Protein AF-A0A357A3C0-F1 (afdb_monomer)

Mean predicted aligned error: 3.31 Å

Foldseek 3Di:
DWDDDDVQKIKDWDQDPPPRDIDIKIWGQAPQFIETELDDDDPCVQVVRVVSNAYQAYEYAALVSLHVVQVSCVVRVHAYEYAPPYDQVSCVVSVNNDHHHDDPPDDDPRND

pLDDT: mean 92.9, std 4.75, range [72.94, 97.62]

Radius of gyration: 13.42 Å; Cα contacts (8 Å, |Δi|>4): 212; chains: 1; bounding box: 34×29×34 Å

Nearest PDB structures (foldseek):
  2p97-assembly1_A  TM=8.514E-01  e=4.157E-07  Trichormus variabilis ATCC 29413
  2bfl-assembly2_B  TM=6.554E-01  e=1.293E-03  Bacillus cereus
  2bg8-assembly1_A  TM=6.624E-01  e=2.059E-03  Bacillus cereus
  6mgy-assembly6_B  TM=6.991E-01  e=3.504E-03  Klebsiella pneumoniae
  6zj3-assembly1_SB  TM=6.188E-01  e=5.991E+00  Euglena gracilis

Sequence (112 aa):
MFTPVAHHIWRWLTPDPEDHWMMVGPLIQGNQGVVLIDPPMRPDLPATLQALGGVLAIILTTHDHTRGARYLGQTFRAPIYVPAQASRTNLIRAGINNPVFYDETTPLPLDL

Structure (mmCIF, N/CA/C/O backbone):
data_AF-A0A357A3C0-F1
#
_entry.id   AF-A0A357A3C0-F1
#
loop_
_atom_site.group_PDB
_atom_site.id
_atom_site.type_symbol
_atom_site.label_atom_id
_atom_site.label_alt_id
_atom_site.label_comp_id
_atom_site.label_asym_id
_atom_site.label_entity_id
_atom_site.label_seq_id
_atom_site.pdbx_PDB_ins_code
_atom_site.Cartn_x
_atom_site.Cartn_y
_atom_site.Cartn_z
_atom_site.occupancy
_atom_site.B_iso_or_equiv
_atom_site.auth_seq_id
_atom_site.auth_comp_id
_atom_site.auth_asym_id
_atom_site.auth_atom_id
_atom_site.pdbx_PDB_model_num
ATOM 1 N N . MET A 1 1 ? -11.059 -8.412 -8.991 1.00 85.31 1 MET A N 1
ATOM 2 C CA . MET A 1 1 ? -12.211 -8.404 -8.059 1.00 85.31 1 MET A CA 1
ATOM 3 C C . MET A 1 1 ? -11.690 -8.425 -6.628 1.00 85.31 1 MET A C 1
ATOM 5 O O . MET A 1 1 ? -10.660 -9.053 -6.403 1.00 85.31 1 MET A O 1
ATOM 9 N N . PHE A 1 2 ? -12.331 -7.704 -5.704 1.00 94.19 2 PHE A N 1
ATOM 10 C CA . PHE A 1 2 ? -12.033 -7.818 -4.273 1.00 94.19 2 PHE A CA 1
ATOM 11 C C . PHE A 1 2 ? -12.839 -8.958 -3.652 1.00 94.19 2 PHE A C 1
ATOM 13 O O . PHE A 1 2 ? -14.013 -9.132 -3.974 1.00 94.19 2 PHE A O 1
ATOM 20 N N . THR A 1 3 ? -12.208 -9.705 -2.755 1.00 96.75 3 THR A N 1
ATOM 21 C CA . THR A 1 3 ? -12.807 -10.825 -2.029 1.00 96.75 3 THR A CA 1
ATOM 22 C C . THR A 1 3 ? -12.736 -10.530 -0.532 1.00 96.75 3 THR A C 1
ATOM 24 O O . THR A 1 3 ? -11.646 -10.192 -0.058 1.00 96.75 3 THR A O 1
ATOM 27 N N . PRO A 1 4 ? -13.842 -10.654 0.220 1.00 97.00 4 PRO A N 1
ATOM 28 C CA . PRO A 1 4 ? -13.818 -10.445 1.662 1.00 97.00 4 PRO A CA 1
ATOM 29 C C . PRO A 1 4 ? -13.011 -11.555 2.351 1.00 97.00 4 PRO A C 1
ATOM 31 O O . PRO A 1 4 ? -13.055 -12.716 1.941 1.00 97.00 4 PRO A O 1
ATOM 34 N N . VAL A 1 5 ? -12.264 -11.184 3.390 1.00 97.50 5 VAL A N 1
ATOM 35 C CA . VAL A 1 5 ? -11.486 -12.099 4.245 1.00 97.50 5 VAL A CA 1
ATOM 36 C C . VAL A 1 5 ? -12.048 -12.103 5.665 1.00 97.50 5 VAL A C 1
ATOM 38 O O . VAL A 1 5 ? -12.225 -13.167 6.250 1.00 97.50 5 VAL A O 1
ATOM 41 N N . ALA A 1 6 ? -12.352 -10.921 6.205 1.00 95.62 6 ALA A N 1
ATOM 42 C CA . ALA A 1 6 ? -12.968 -10.723 7.514 1.00 95.62 6 ALA A CA 1
ATOM 43 C C . ALA A 1 6 ? -13.715 -9.378 7.542 1.00 95.62 6 ALA A C 1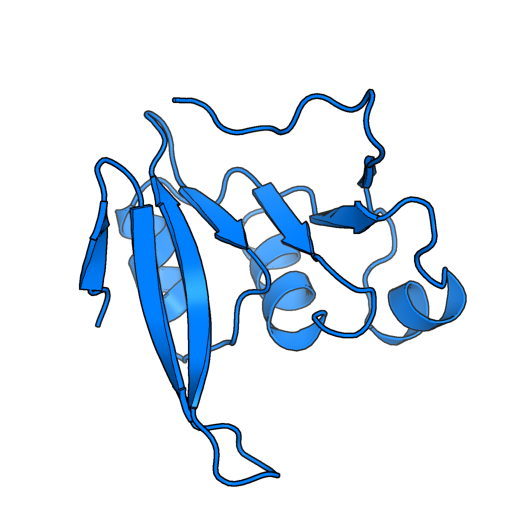
ATOM 45 O O . ALA A 1 6 ? -13.761 -8.667 6.536 1.00 95.62 6 ALA A O 1
ATOM 46 N N . HIS A 1 7 ? -14.290 -9.010 8.690 1.00 93.50 7 HIS A N 1
ATOM 47 C CA . HIS A 1 7 ? -14.900 -7.691 8.871 1.00 93.50 7 HIS A CA 1
ATOM 48 C C . HIS A 1 7 ? -13.877 -6.587 8.552 1.00 93.50 7 HIS A C 1
ATOM 50 O O . HIS A 1 7 ? -12.765 -6.626 9.070 1.00 93.50 7 HIS A O 1
ATOM 56 N N . HIS A 1 8 ? -14.231 -5.659 7.657 1.00 94.75 8 HIS A N 1
ATOM 57 C CA . HIS A 1 8 ? -13.352 -4.626 7.079 1.00 94.75 8 HIS A CA 1
ATOM 58 C C . HIS A 1 8 ? -12.126 -5.106 6.283 1.00 94.75 8 HIS A C 1
ATOM 60 O O . HIS A 1 8 ? -11.439 -4.275 5.701 1.00 94.75 8 HIS A O 1
ATOM 66 N N . ILE A 1 9 ? -11.842 -6.406 6.182 1.00 96.88 9 ILE A N 1
ATOM 67 C CA . ILE A 1 9 ? -10.628 -6.904 5.518 1.00 96.88 9 ILE A CA 1
ATOM 6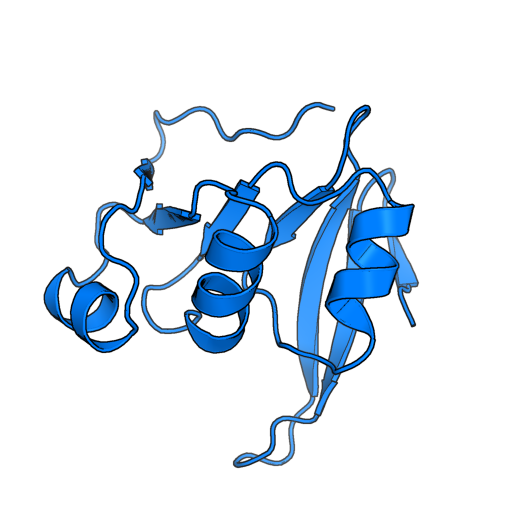8 C C . ILE A 1 9 ? -10.990 -7.551 4.188 1.00 96.88 9 ILE A C 1
ATOM 70 O O . ILE A 1 9 ? -11.773 -8.503 4.130 1.00 96.88 9 ILE A O 1
ATOM 74 N N . TRP A 1 10 ? -10.349 -7.079 3.123 1.00 97.44 10 TRP A N 1
ATOM 75 C CA . TRP A 1 10 ? -10.516 -7.599 1.773 1.00 97.44 10 TRP A CA 1
ATOM 76 C C . TRP A 1 10 ? -9.164 -7.921 1.153 1.00 97.44 10 TRP A C 1
ATOM 78 O O . TRP A 1 10 ? -8.114 -7.465 1.603 1.00 97.44 10 TRP A O 1
ATOM 88 N N . ARG A 1 11 ? -9.190 -8.704 0.079 1.00 96.81 11 ARG A N 1
ATOM 89 C CA . ARG A 1 11 ? -8.009 -8.963 -0.742 1.00 96.81 11 ARG A CA 1
ATOM 90 C C . ARG A 1 11 ? -8.319 -8.931 -2.226 1.00 96.81 11 ARG A C 1
ATOM 92 O O . ARG A 1 11 ? -9.462 -9.132 -2.628 1.00 96.81 11 ARG A O 1
ATOM 99 N N . TRP A 1 12 ? -7.295 -8.764 -3.048 1.00 95.88 12 TRP A N 1
ATOM 100 C CA . TRP A 1 12 ? -7.344 -9.065 -4.475 1.00 95.88 12 TRP A CA 1
ATOM 101 C C . TRP A 1 12 ? -6.118 -9.850 -4.914 1.00 95.88 12 TRP A C 1
ATOM 103 O O . TRP A 1 12 ? -5.137 -9.951 -4.182 1.00 95.88 12 TRP A O 1
ATOM 113 N N . LEU A 1 13 ? -6.199 -10.398 -6.124 1.00 93.56 13 LEU A N 1
ATOM 114 C CA . LEU A 1 13 ? -5.104 -11.104 -6.766 1.00 93.56 13 LEU A CA 1
ATOM 115 C C . LEU A 1 13 ? -4.685 -10.375 -8.044 1.00 93.56 13 LEU A C 1
ATOM 117 O O . LEU A 1 13 ? -5.545 -9.903 -8.795 1.00 93.56 13 LEU A O 1
ATOM 121 N N . THR A 1 14 ? -3.381 -10.336 -8.291 1.00 92.19 14 THR A N 1
ATOM 122 C CA . THR A 1 14 ? -2.772 -9.883 -9.544 1.00 92.19 14 THR A CA 1
ATOM 123 C C . THR A 1 14 ? -1.734 -10.928 -9.966 1.00 92.19 14 THR A C 1
ATOM 125 O O . THR A 1 14 ? -0.911 -11.299 -9.131 1.00 92.19 14 THR A O 1
ATOM 128 N N . PRO A 1 15 ? -1.738 -11.416 -11.218 1.00 90.88 15 PRO A N 1
ATOM 129 C CA . PRO A 1 15 ? -0.661 -12.269 -11.718 1.00 90.88 15 PRO A CA 1
ATOM 130 C C . PRO A 1 15 ? 0.686 -11.543 -11.665 1.00 90.88 15 PRO A C 1
ATOM 132 O O . PRO A 1 15 ? 0.778 -10.387 -12.085 1.00 90.88 15 PRO A O 1
ATOM 135 N N . ASP A 1 16 ? 1.722 -12.206 -11.163 1.00 87.75 16 ASP A N 1
ATOM 136 C CA . ASP A 1 16 ? 3.087 -11.708 -11.280 1.00 87.75 16 ASP A CA 1
ATOM 137 C C . ASP A 1 16 ? 3.573 -11.856 -12.734 1.00 87.75 16 ASP A C 1
ATOM 139 O O . ASP A 1 16 ? 3.403 -12.928 -13.326 1.00 87.75 16 ASP A O 1
ATOM 143 N N . PRO A 1 17 ? 4.128 -10.791 -13.340 1.00 82.06 17 PRO A N 1
ATOM 144 C CA . PRO A 1 17 ? 4.549 -10.823 -14.736 1.00 82.06 17 PRO A CA 1
ATOM 145 C C . PRO A 1 17 ? 5.837 -11.626 -14.986 1.00 82.06 17 PRO A C 1
ATOM 147 O O . PRO A 1 17 ? 6.119 -11.922 -16.144 1.00 82.06 17 PRO A O 1
ATOM 150 N N . GLU A 1 18 ? 6.620 -11.948 -13.953 1.00 85.62 18 GLU A N 1
ATOM 151 C CA . GLU A 1 18 ? 7.956 -12.549 -14.070 1.00 85.62 18 GLU A CA 1
ATOM 152 C C . GLU A 1 18 ? 7.961 -14.015 -13.606 1.00 85.62 18 GLU A C 1
ATOM 154 O O . GLU A 1 18 ? 8.444 -14.903 -14.309 1.00 85.62 18 GLU A O 1
ATOM 159 N N . ASP A 1 19 ? 7.357 -14.285 -12.454 1.00 83.06 19 ASP A N 1
ATOM 160 C CA . ASP A 1 19 ? 7.582 -15.513 -11.689 1.00 83.06 19 ASP A CA 1
ATOM 161 C C . ASP A 1 19 ? 6.375 -16.480 -11.711 1.00 83.06 19 ASP A C 1
ATOM 163 O O . ASP A 1 19 ? 6.347 -17.472 -10.984 1.00 83.06 19 ASP A O 1
ATOM 167 N N . HIS A 1 20 ? 5.355 -16.210 -12.538 1.00 84.38 20 HIS A N 1
ATOM 168 C CA . HIS A 1 20 ? 4.172 -17.069 -12.750 1.00 84.38 20 HIS A CA 1
ATOM 169 C C . HIS A 1 20 ? 3.386 -17.454 -11.476 1.00 84.38 20 HIS A C 1
ATOM 171 O O . HIS A 1 20 ? 2.772 -18.522 -11.405 1.00 84.38 20 HIS A O 1
ATOM 177 N N . TRP A 1 21 ? 3.357 -16.579 -10.472 1.00 89.12 21 TRP A N 1
ATOM 178 C CA . TRP A 1 21 ? 2.591 -16.752 -9.234 1.00 89.12 21 TRP A CA 1
ATOM 179 C C . TRP A 1 21 ? 1.549 -15.642 -9.068 1.00 89.12 21 TRP A C 1
ATOM 181 O O . TRP A 1 21 ? 1.559 -14.639 -9.778 1.00 89.12 21 TRP A O 1
ATOM 191 N N . MET A 1 22 ? 0.599 -15.833 -8.150 1.00 91.44 22 MET A N 1
ATOM 192 C CA . MET A 1 22 ? -0.423 -14.827 -7.854 1.00 91.44 22 MET A CA 1
ATOM 193 C C . MET A 1 22 ? 0.030 -13.952 -6.686 1.00 91.44 22 MET A C 1
ATOM 195 O O . MET A 1 22 ? 0.110 -14.427 -5.553 1.00 91.44 22 MET A O 1
ATOM 199 N N . MET A 1 23 ? 0.250 -12.664 -6.945 1.00 92.00 23 MET A N 1
ATOM 200 C CA . MET A 1 23 ? 0.444 -11.670 -5.893 1.00 92.00 23 MET A CA 1
ATOM 201 C C . MET A 1 23 ? -0.890 -11.380 -5.209 1.00 92.00 23 MET A C 1
ATOM 203 O O . MET A 1 23 ? -1.920 -11.214 -5.872 1.00 92.00 23 MET A O 1
ATOM 207 N N . VAL A 1 24 ? -0.865 -11.277 -3.883 1.00 93.38 24 VAL A N 1
ATOM 208 C CA . VAL A 1 24 ? -2.034 -10.941 -3.069 1.00 93.38 24 VAL A CA 1
ATOM 209 C C . VAL A 1 24 ? -1.891 -9.509 -2.581 1.00 93.38 24 VAL A C 1
ATOM 211 O O . VAL A 1 24 ? -0.885 -9.172 -1.972 1.00 93.38 24 VAL A O 1
ATOM 214 N N . GLY A 1 25 ? -2.906 -8.685 -2.818 1.00 94.44 25 GLY A N 1
ATOM 215 C CA . GLY A 1 25 ? -3.032 -7.377 -2.185 1.00 94.44 25 GLY A CA 1
ATOM 216 C C . GLY A 1 25 ? -4.068 -7.431 -1.073 1.00 94.44 25 GLY A C 1
ATOM 217 O O . GLY A 1 25 ? -5.234 -7.684 -1.375 1.00 94.44 25 GLY A O 1
ATOM 218 N N . PRO A 1 26 ? -3.695 -7.244 0.197 1.00 96.19 26 PRO A N 1
ATOM 219 C CA . PRO A 1 26 ? -4.649 -6.981 1.265 1.00 96.19 26 PRO A CA 1
ATOM 220 C C . PRO A 1 26 ? -5.059 -5.503 1.306 1.00 96.19 26 PRO A C 1
ATOM 222 O O . PRO A 1 26 ? -4.265 -4.604 1.021 1.00 96.19 26 PRO A O 1
ATOM 225 N N . LEU A 1 27 ? -6.298 -5.244 1.715 1.00 95.94 27 LEU A N 1
ATOM 226 C CA . LEU A 1 27 ? -6.748 -3.916 2.124 1.00 95.94 27 LEU A CA 1
ATOM 227 C C . LEU A 1 27 ? -7.630 -3.996 3.365 1.00 95.94 27 LEU A C 1
ATOM 229 O O . LEU A 1 27 ? -8.352 -4.974 3.579 1.00 95.94 27 LEU A O 1
ATOM 233 N N . ILE A 1 28 ? -7.589 -2.921 4.139 1.00 96.94 28 ILE A N 1
ATOM 234 C CA . ILE A 1 28 ? -8.438 -2.679 5.298 1.00 96.94 28 ILE A CA 1
ATOM 235 C C . ILE A 1 28 ? -9.344 -1.494 4.950 1.00 96.94 28 ILE A C 1
ATOM 237 O O . ILE A 1 28 ? -8.858 -0.423 4.594 1.00 96.94 28 ILE A O 1
ATOM 241 N N . GLN A 1 29 ? -10.656 -1.701 4.999 1.00 95.62 29 GLN A N 1
ATOM 242 C CA . GLN A 1 29 ? -11.673 -0.689 4.729 1.00 95.62 29 GLN A CA 1
ATOM 243 C C . GLN A 1 29 ? -11.996 0.068 6.018 1.00 95.62 29 GLN A C 1
ATOM 245 O O . GLN A 1 29 ? -12.674 -0.477 6.887 1.00 95.62 29 GLN A O 1
ATOM 250 N N . GLY A 1 30 ? -11.540 1.313 6.111 1.00 91.38 30 GLY A N 1
ATOM 251 C CA . GLY A 1 30 ? -11.924 2.244 7.167 1.00 91.38 30 GLY A CA 1
ATOM 252 C C . GLY A 1 30 ? -13.221 2.986 6.843 1.00 91.38 30 GLY A C 1
ATOM 253 O O . GLY A 1 30 ? -13.861 2.753 5.808 1.00 91.38 30 GLY A O 1
ATOM 254 N N . ASN A 1 31 ? -13.588 3.908 7.730 1.00 90.62 31 ASN A N 1
ATOM 255 C CA . ASN A 1 31 ? -14.809 4.704 7.608 1.00 90.62 31 ASN A CA 1
ATOM 256 C C . ASN A 1 31 ? -14.726 5.743 6.477 1.00 90.62 31 ASN A C 1
ATOM 258 O O . ASN A 1 31 ? -15.740 6.029 5.838 1.00 90.62 31 ASN A O 1
ATOM 262 N N . GLN A 1 32 ? -13.536 6.296 6.210 1.00 90.06 32 GLN A N 1
ATOM 263 C CA . GLN A 1 32 ? -13.344 7.353 5.202 1.00 90.06 32 GLN A CA 1
ATOM 264 C C . GLN A 1 32 ? -12.568 6.925 3.950 1.00 90.06 32 GLN A C 1
ATOM 266 O O . GLN A 1 32 ? -12.431 7.710 3.015 1.00 90.06 32 GLN A O 1
ATOM 271 N N . GLY A 1 33 ? -12.065 5.694 3.903 1.00 95.56 33 GLY A N 1
ATOM 272 C CA . GLY A 1 33 ? -11.267 5.199 2.787 1.00 95.56 33 GLY A CA 1
ATOM 273 C C . GLY A 1 33 ? -10.640 3.850 3.102 1.00 95.56 33 GLY A C 1
ATOM 274 O O . GLY A 1 33 ? -11.108 3.129 3.982 1.00 95.56 33 GLY A O 1
ATOM 275 N N . VAL A 1 34 ? -9.565 3.502 2.395 1.00 97.19 34 VAL A N 1
ATOM 276 C CA . VAL A 1 34 ? -8.870 2.225 2.607 1.00 97.19 34 VAL A CA 1
ATOM 277 C C . VAL A 1 34 ? -7.403 2.398 2.970 1.00 97.19 34 VAL A C 1
ATOM 279 O O . VAL A 1 34 ? -6.723 3.304 2.488 1.00 97.19 34 VAL A O 1
ATOM 282 N N . VAL A 1 35 ? -6.898 1.464 3.769 1.00 97.62 35 VAL A N 1
ATOM 283 C CA . VAL A 1 35 ? -5.468 1.244 3.986 1.00 97.62 35 VAL A CA 1
ATOM 284 C C . VAL A 1 35 ? -5.037 0.046 3.155 1.00 97.62 35 VAL A C 1
ATOM 286 O O . VAL A 1 35 ? -5.643 -1.023 3.230 1.00 97.62 35 VAL A O 1
ATOM 289 N N . LEU A 1 36 ? -3.990 0.219 2.356 1.00 97.19 36 LEU A N 1
ATOM 290 C CA . LEU A 1 36 ? -3.437 -0.845 1.520 1.00 97.19 36 LEU A CA 1
ATOM 291 C C . LEU A 1 36 ? -2.216 -1.463 2.182 1.00 97.19 36 LEU A C 1
ATOM 293 O O . LEU A 1 36 ? -1.405 -0.742 2.756 1.00 97.19 36 LEU A O 1
ATOM 297 N N . ILE A 1 37 ? -2.053 -2.775 2.044 1.00 96.56 37 ILE A N 1
ATOM 298 C CA . ILE A 1 37 ? -0.852 -3.485 2.487 1.00 96.56 37 ILE A CA 1
ATOM 299 C C . ILE A 1 37 ? -0.183 -4.061 1.241 1.00 96.56 37 ILE A C 1
ATOM 301 O O . ILE A 1 37 ? -0.851 -4.721 0.453 1.00 96.56 37 ILE A O 1
ATOM 305 N N . ASP A 1 38 ? 1.101 -3.765 1.031 1.00 95.44 38 ASP A N 1
ATOM 306 C CA . ASP A 1 38 ? 1.917 -4.294 -0.075 1.00 95.44 38 ASP A CA 1
ATOM 307 C C . ASP A 1 38 ? 1.197 -4.365 -1.442 1.00 95.44 38 ASP A C 1
ATOM 309 O O . ASP A 1 38 ? 1.138 -5.430 -2.056 1.00 95.44 38 ASP A O 1
ATOM 313 N N . PRO A 1 39 ? 0.592 -3.272 -1.944 1.00 95.44 39 PRO A N 1
ATOM 314 C CA . PRO A 1 39 ? -0.386 -3.374 -3.020 1.00 95.44 39 PRO A CA 1
ATOM 315 C C . PRO A 1 39 ? 0.250 -3.790 -4.361 1.00 95.44 39 PRO A C 1
ATOM 317 O O . PRO A 1 39 ? 1.001 -2.999 -4.949 1.00 95.44 39 PRO A O 1
ATOM 320 N N . PRO A 1 40 ? -0.103 -4.959 -4.937 1.00 93.44 40 PRO A N 1
ATOM 321 C CA . PRO A 1 40 ? 0.200 -5.249 -6.328 1.00 93.44 40 PRO A CA 1
ATOM 322 C C . PRO A 1 40 ? -0.735 -4.451 -7.245 1.00 93.44 40 PRO A C 1
ATOM 324 O O . PRO A 1 40 ? -1.953 -4.396 -7.042 1.00 93.44 40 PRO A O 1
ATOM 327 N N . MET A 1 41 ? -0.176 -3.846 -8.294 1.00 91.75 41 MET A N 1
ATOM 328 C CA . MET A 1 41 ? -0.962 -3.048 -9.239 1.00 91.75 41 MET A CA 1
ATOM 329 C C . MET A 1 41 ? 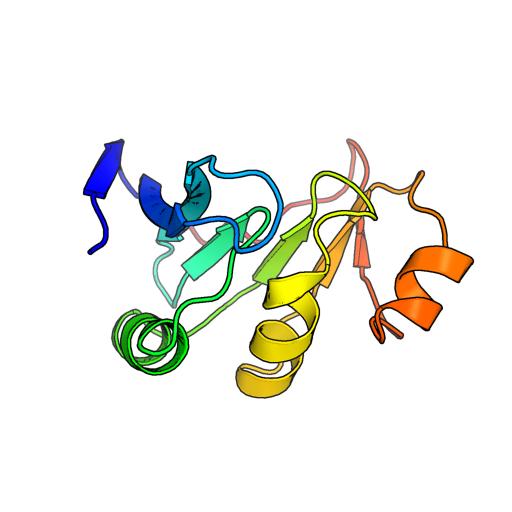-1.862 -3.907 -10.116 1.00 91.75 41 MET A C 1
ATOM 331 O O . MET A 1 41 ? -1.459 -4.963 -10.588 1.00 91.75 41 MET A O 1
ATOM 335 N N . ARG A 1 42 ? -3.054 -3.395 -10.423 1.00 91.12 42 ARG A N 1
ATOM 336 C CA . ARG A 1 42 ? -3.835 -3.806 -11.595 1.00 91.12 42 ARG A CA 1
ATOM 337 C C . ARG A 1 42 ? -4.496 -2.579 -12.239 1.00 91.12 42 ARG A C 1
ATOM 339 O O . ARG A 1 42 ? -4.710 -1.595 -11.527 1.00 91.12 42 ARG A O 1
ATOM 346 N N . PRO A 1 43 ? -4.810 -2.600 -13.548 1.00 91.06 43 PRO A N 1
ATOM 347 C CA . PRO A 1 43 ? -5.239 -1.401 -14.276 1.00 91.06 43 PRO A CA 1
ATOM 348 C C . PRO A 1 43 ? -6.470 -0.683 -13.698 1.00 91.06 43 PRO A C 1
ATOM 350 O O . PRO A 1 43 ? -6.504 0.540 -13.651 1.00 91.06 43 PRO A O 1
ATOM 353 N N . ASP A 1 44 ? -7.465 -1.428 -13.218 1.00 93.25 44 ASP A N 1
ATOM 354 C CA . ASP A 1 44 ? -8.720 -0.905 -12.656 1.00 93.25 44 ASP A CA 1
ATOM 355 C C . ASP A 1 44 ? -8.616 -0.497 -11.176 1.00 93.25 44 ASP A C 1
ATOM 357 O O . ASP A 1 44 ? -9.565 0.057 -10.612 1.00 93.25 44 ASP A O 1
ATOM 361 N N . LEU A 1 45 ? -7.481 -0.775 -10.523 1.00 95.12 45 LEU A N 1
ATOM 362 C CA . LEU A 1 45 ? -7.314 -0.566 -9.087 1.00 95.12 45 LEU A CA 1
ATOM 363 C C . LEU A 1 45 ? -7.551 0.895 -8.667 1.00 95.12 45 LEU A C 1
ATOM 365 O O . LEU A 1 45 ? -8.346 1.088 -7.752 1.00 95.12 45 LEU A O 1
ATOM 369 N N . PRO A 1 46 ? -6.979 1.930 -9.319 1.00 96.12 46 PRO A N 1
ATOM 370 C CA . PRO A 1 46 ? -7.173 3.315 -8.882 1.00 96.12 46 PRO A CA 1
ATOM 371 C C . PRO A 1 46 ? -8.639 3.756 -8.929 1.00 96.12 46 PRO A C 1
ATOM 373 O O . PRO A 1 46 ? -9.147 4.317 -7.965 1.00 96.12 46 PRO A O 1
ATOM 376 N N . ALA A 1 47 ? -9.355 3.441 -10.011 1.00 96.19 47 ALA A N 1
ATOM 377 C CA . ALA A 1 47 ? -10.776 3.768 -10.119 1.00 96.19 47 ALA A CA 1
ATOM 378 C C . ALA A 1 47 ? -11.604 3.051 -9.039 1.00 96.19 47 ALA A C 1
ATOM 380 O O . ALA A 1 47 ? -12.500 3.646 -8.443 1.00 96.19 47 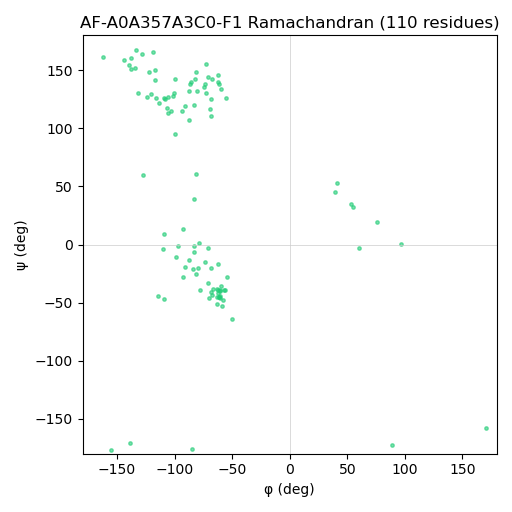ALA A O 1
ATOM 381 N N . THR A 1 48 ? -11.264 1.793 -8.741 1.00 95.31 48 THR A N 1
ATOM 382 C CA . THR A 1 48 ? -11.949 1.027 -7.693 1.00 95.31 48 THR A CA 1
ATOM 383 C C . THR A 1 48 ? -11.673 1.606 -6.303 1.00 95.31 48 THR A C 1
ATOM 385 O O . THR A 1 48 ? -12.596 1.765 -5.515 1.00 95.31 48 THR A O 1
ATOM 388 N N . LEU A 1 49 ? -10.423 1.972 -6.002 1.00 96.81 49 LEU A N 1
ATOM 389 C CA . LEU A 1 49 ? -10.045 2.591 -4.727 1.00 96.81 49 LEU A CA 1
ATOM 390 C C . LEU A 1 49 ? -10.720 3.950 -4.533 1.00 96.81 49 LEU A C 1
ATOM 392 O O . LEU A 1 49 ? -11.179 4.253 -3.438 1.00 96.81 49 LEU A O 1
ATOM 396 N N . GLN A 1 50 ? -10.847 4.742 -5.600 1.00 96.94 50 GLN A N 1
ATOM 397 C CA . GLN A 1 50 ? -11.571 6.012 -5.562 1.00 96.94 50 GLN A CA 1
ATOM 398 C C . GLN A 1 50 ? -13.046 5.823 -5.177 1.00 96.94 50 GLN A C 1
ATOM 400 O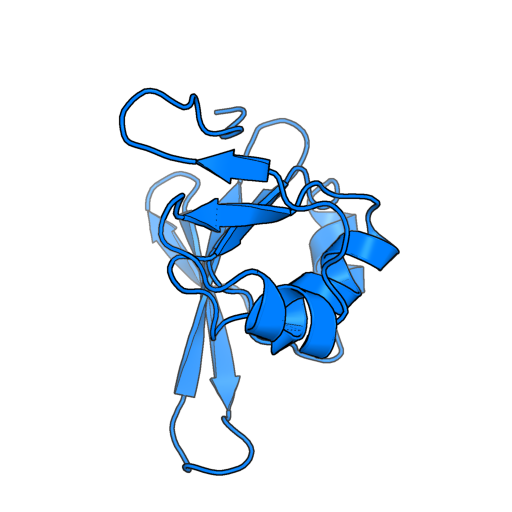 O . GLN A 1 50 ? -13.579 6.618 -4.405 1.00 96.94 50 GLN A O 1
ATOM 405 N N . ALA A 1 51 ? -13.696 4.767 -5.675 1.00 95.06 51 ALA A N 1
ATOM 406 C CA . ALA A 1 51 ? -15.075 4.436 -5.316 1.00 95.06 51 ALA A CA 1
ATOM 407 C C . ALA A 1 51 ? -15.228 3.969 -3.854 1.00 95.06 51 ALA A C 1
ATOM 409 O O . ALA A 1 51 ? -16.323 4.044 -3.305 1.00 95.06 51 ALA A O 1
ATOM 410 N N . LEU A 1 52 ? -14.138 3.524 -3.218 1.00 93.50 52 LEU A N 1
ATOM 411 C CA . LEU A 1 52 ? -14.091 3.095 -1.815 1.00 93.50 52 LEU A CA 1
ATOM 412 C C . LEU A 1 52 ? -13.705 4.222 -0.838 1.00 93.50 52 LEU A C 1
ATOM 414 O O . LEU A 1 52 ? -13.384 3.942 0.314 1.00 93.50 52 LEU A O 1
ATOM 418 N N . GLY A 1 53 ? -13.719 5.482 -1.290 1.00 94.88 53 GLY A N 1
ATOM 419 C CA . GLY A 1 53 ? -13.336 6.652 -0.485 1.00 94.88 53 GLY A CA 1
ATOM 420 C C . GLY A 1 53 ? -11.886 7.109 -0.681 1.00 94.88 53 GLY A C 1
ATOM 421 O O . GLY A 1 53 ? -11.473 8.111 -0.109 1.00 94.88 53 GLY A O 1
ATOM 422 N N . GLY A 1 54 ? -11.117 6.434 -1.540 1.00 96.56 54 GLY A N 1
ATOM 423 C CA . GLY A 1 54 ? -9.702 6.724 -1.770 1.00 96.56 54 GLY A CA 1
ATOM 424 C C . GLY A 1 54 ? -8.775 5.959 -0.825 1.00 96.56 54 GLY A C 1
ATOM 425 O O . GLY A 1 54 ? -9.193 5.058 -0.098 1.00 96.56 54 GLY A O 1
ATOM 426 N N . VAL A 1 55 ? -7.483 6.291 -0.872 1.00 97.50 55 VAL A N 1
ATOM 427 C CA . VAL A 1 55 ? -6.436 5.618 -0.087 1.00 97.50 55 VAL A CA 1
ATOM 428 C C . VAL A 1 55 ? -5.991 6.526 1.053 1.00 97.50 55 VAL A C 1
ATOM 430 O O . VAL A 1 55 ? -5.445 7.598 0.805 1.00 97.50 55 VAL A O 1
ATOM 433 N N . LEU A 1 56 ? -6.196 6.076 2.290 1.00 96.62 56 LEU A N 1
ATOM 434 C CA . LEU A 1 56 ? -5.780 6.783 3.503 1.00 96.62 56 LEU A CA 1
ATOM 435 C C . LEU A 1 56 ? -4.284 6.614 3.763 1.00 96.62 56 LEU A C 1
ATOM 437 O O . LEU A 1 56 ? -3.609 7.555 4.170 1.00 96.62 56 LEU A O 1
ATOM 441 N N . ALA A 1 57 ? -3.764 5.410 3.519 1.00 96.81 57 ALA A N 1
ATOM 442 C CA . ALA A 1 57 ? -2.357 5.078 3.681 1.00 96.81 57 ALA A CA 1
ATOM 443 C C . ALA A 1 57 ? -1.987 3.801 2.924 1.00 96.81 57 ALA A C 1
ATOM 445 O O . ALA A 1 57 ? -2.838 2.970 2.592 1.00 96.81 57 ALA A O 1
ATOM 446 N N . ILE A 1 58 ? -0.689 3.631 2.693 1.00 97.56 58 ILE A N 1
ATOM 447 C CA . ILE A 1 58 ? -0.106 2.412 2.138 1.00 97.56 58 ILE A CA 1
ATOM 448 C C . ILE A 1 58 ? 0.951 1.920 3.114 1.00 97.56 58 ILE A C 1
ATOM 450 O O . ILE A 1 58 ? 1.842 2.680 3.473 1.00 97.56 58 ILE A O 1
ATOM 454 N N . ILE A 1 59 ? 0.872 0.665 3.532 1.00 96.94 59 ILE A N 1
ATOM 455 C CA . ILE A 1 59 ? 1.827 0.036 4.439 1.00 96.94 59 ILE A CA 1
ATOM 456 C C . ILE A 1 59 ? 2.632 -0.985 3.646 1.00 96.94 59 ILE A C 1
ATOM 458 O O . ILE A 1 59 ? 2.065 -1.863 2.997 1.00 96.94 59 ILE A O 1
ATOM 462 N N . LEU A 1 60 ? 3.954 -0.861 3.704 1.00 96.19 60 LEU A N 1
ATOM 463 C CA . LEU A 1 60 ? 4.883 -1.843 3.173 1.00 96.19 60 LEU A CA 1
ATOM 464 C C . LEU A 1 60 ? 5.417 -2.710 4.302 1.00 96.19 60 LEU A C 1
ATOM 466 O O . LEU A 1 60 ? 5.904 -2.174 5.289 1.00 96.19 60 LEU A O 1
ATOM 470 N N . THR A 1 61 ? 5.380 -4.030 4.149 1.00 94.50 61 THR A N 1
ATOM 471 C CA . THR A 1 61 ? 5.968 -4.956 5.135 1.00 94.50 61 THR A CA 1
ATOM 472 C C . THR A 1 61 ? 7.465 -5.170 4.916 1.00 94.50 61 THR A C 1
ATOM 474 O O . THR A 1 61 ? 8.191 -5.536 5.838 1.00 94.50 61 THR A O 1
ATOM 477 N N . THR A 1 62 ? 7.948 -4.887 3.705 1.00 90.25 62 THR A N 1
ATOM 478 C CA . THR A 1 62 ? 9.365 -4.873 3.332 1.00 90.25 62 THR A CA 1
ATOM 479 C C . THR A 1 62 ? 9.636 -3.759 2.321 1.00 90.25 62 THR A C 1
ATOM 481 O O . THR A 1 62 ? 8.747 -3.295 1.608 1.00 90.25 62 THR A O 1
ATOM 484 N N . HIS A 1 63 ? 10.893 -3.335 2.225 1.00 84.94 63 HIS A N 1
ATOM 485 C CA . HIS A 1 63 ? 11.337 -2.319 1.273 1.00 84.94 63 HIS A CA 1
ATOM 486 C C . HIS A 1 63 ? 11.349 -2.791 -0.190 1.00 84.94 63 HIS A C 1
ATOM 488 O O . HIS A 1 63 ? 11.636 -1.984 -1.072 1.00 84.94 63 HIS A O 1
ATOM 494 N N . ASP A 1 64 ? 11.029 -4.059 -0.453 1.00 85.81 64 ASP A N 1
ATOM 495 C CA . ASP A 1 64 ? 10.943 -4.626 -1.802 1.00 85.81 64 ASP A CA 1
ATOM 496 C C . ASP A 1 64 ? 9.530 -4.516 -2.407 1.00 85.81 64 ASP A C 1
ATOM 498 O O . ASP A 1 64 ? 9.363 -4.513 -3.627 1.00 85.81 64 ASP A O 1
ATOM 502 N N . HIS A 1 65 ? 8.491 -4.319 -1.587 1.00 87.38 65 HIS A N 1
ATOM 503 C CA . HIS A 1 65 ? 7.084 -4.287 -2.021 1.00 87.38 65 HIS A CA 1
ATOM 504 C C . HIS A 1 65 ? 6.636 -2.920 -2.574 1.00 87.38 65 HIS A C 1
ATOM 506 O O . HIS A 1 65 ? 5.524 -2.444 -2.364 1.00 87.38 65 HIS A O 1
ATOM 512 N N . THR A 1 66 ? 7.509 -2.253 -3.324 1.00 84.81 66 THR A N 1
ATOM 513 C CA . THR A 1 66 ? 7.350 -0.836 -3.696 1.00 84.81 66 THR A CA 1
ATOM 514 C C . THR A 1 66 ? 6.532 -0.593 -4.967 1.00 84.81 66 THR A C 1
ATOM 516 O O . THR A 1 66 ? 6.113 0.542 -5.216 1.00 84.81 66 THR A O 1
ATOM 519 N N . ARG A 1 67 ? 6.273 -1.648 -5.758 1.00 81.75 67 ARG A N 1
ATOM 520 C CA . ARG A 1 67 ? 5.702 -1.585 -7.119 1.00 81.75 67 ARG A CA 1
ATOM 521 C C . ARG A 1 67 ? 4.432 -0.725 -7.193 1.00 81.75 67 ARG A C 1
ATOM 523 O O . ARG A 1 67 ? 4.433 0.311 -7.858 1.00 81.75 67 ARG A O 1
ATOM 530 N N . GLY A 1 68 ? 3.353 -1.127 -6.515 1.00 89.06 68 GLY A N 1
ATOM 531 C CA . GLY A 1 68 ? 2.104 -0.356 -6.522 1.00 89.06 68 GLY A CA 1
ATOM 532 C C . GLY A 1 68 ? 2.080 0.812 -5.553 1.00 89.06 68 GLY A C 1
ATOM 533 O O . GLY A 1 68 ? 1.401 1.806 -5.812 1.00 89.06 68 GLY A O 1
ATOM 534 N N . ALA A 1 69 ? 2.879 0.742 -4.490 1.00 94.31 69 ALA A N 1
ATOM 535 C CA . ALA A 1 69 ? 2.917 1.772 -3.466 1.00 94.31 69 ALA A CA 1
ATOM 536 C C . ALA A 1 69 ? 3.322 3.141 -4.013 1.00 94.31 69 ALA A C 1
ATOM 538 O O . ALA A 1 69 ? 2.648 4.124 -3.713 1.00 94.31 69 ALA A O 1
ATOM 539 N N . ARG A 1 70 ? 4.356 3.220 -4.866 1.00 93.69 70 ARG A N 1
ATOM 540 C CA . ARG A 1 70 ? 4.768 4.508 -5.447 1.00 93.69 70 ARG A CA 1
ATOM 541 C C . ARG A 1 70 ? 3.631 5.157 -6.233 1.00 93.69 70 ARG A C 1
ATOM 543 O O . ARG A 1 70 ? 3.322 6.325 -6.010 1.00 93.69 70 ARG A O 1
ATOM 550 N N . TYR A 1 71 ? 3.046 4.416 -7.172 1.00 94.56 71 TYR A N 1
ATOM 551 C CA . TYR A 1 71 ? 2.026 4.960 -8.066 1.00 94.56 71 TYR A CA 1
ATOM 552 C C . TYR A 1 71 ? 0.788 5.394 -7.278 1.00 94.56 71 TYR A C 1
ATOM 554 O O . TYR A 1 71 ? 0.370 6.542 -7.377 1.00 94.56 71 TYR A O 1
ATOM 562 N N . LEU A 1 72 ? 0.257 4.515 -6.424 1.00 96.69 72 LEU A N 1
ATOM 563 C CA . LEU A 1 72 ? -0.943 4.804 -5.639 1.00 96.69 72 LEU A CA 1
ATOM 564 C C . LEU A 1 72 ? -0.705 5.918 -4.612 1.00 96.69 72 LEU A C 1
ATOM 566 O O . LEU A 1 72 ? -1.561 6.784 -4.451 1.00 96.69 72 LEU A O 1
ATOM 570 N N . GLY A 1 73 ? 0.469 5.951 -3.974 1.00 96.12 73 GLY A N 1
ATOM 571 C CA . GLY A 1 73 ? 0.841 7.019 -3.046 1.00 96.12 73 GLY A CA 1
ATOM 572 C C . GLY A 1 73 ? 0.855 8.388 -3.726 1.00 96.12 73 GLY A C 1
ATOM 573 O O . GLY A 1 73 ? 0.341 9.357 -3.175 1.00 96.12 73 GLY A O 1
ATOM 574 N N . GLN A 1 74 ? 1.354 8.469 -4.963 1.00 94.94 74 GLN A N 1
ATOM 575 C CA . GLN A 1 74 ? 1.314 9.701 -5.758 1.00 94.94 74 GLN A CA 1
ATOM 576 C C . GLN A 1 74 ? -0.107 10.057 -6.209 1.00 94.94 74 GLN A C 1
ATOM 578 O O . GLN A 1 74 ? -0.516 11.209 -6.070 1.00 94.94 74 GLN A O 1
ATOM 583 N N . THR A 1 75 ? -0.866 9.082 -6.720 1.00 96.00 75 THR A N 1
ATOM 584 C CA . THR A 1 75 ? -2.234 9.285 -7.220 1.00 96.00 75 THR A CA 1
ATOM 585 C C . THR A 1 75 ? -3.172 9.801 -6.133 1.00 96.00 75 THR A C 1
ATOM 587 O O . THR A 1 75 ? -3.904 10.758 -6.367 1.00 96.00 75 THR A O 1
ATOM 590 N N . PHE A 1 76 ? -3.130 9.200 -4.944 1.00 96.75 76 PHE A N 1
ATOM 591 C CA . PHE A 1 76 ? -4.033 9.533 -3.839 1.00 96.75 76 PHE A CA 1
ATOM 592 C C . PHE A 1 76 ? -3.431 10.507 -2.826 1.00 96.75 76 PHE A C 1
ATOM 594 O O . PHE A 1 76 ? -4.105 10.879 -1.872 1.00 96.75 76 PHE A O 1
ATOM 601 N N . ARG A 1 77 ? -2.174 10.932 -3.024 1.00 96.06 77 ARG A N 1
ATOM 602 C CA . ARG A 1 77 ? -1.400 11.708 -2.037 1.00 96.06 77 ARG A CA 1
ATOM 603 C C . ARG A 1 77 ? -1.368 11.025 -0.663 1.00 96.06 77 ARG A C 1
ATOM 605 O O . ARG A 1 77 ? -1.385 11.692 0.368 1.00 96.06 77 ARG A O 1
ATOM 612 N N . ALA A 1 78 ? -1.327 9.695 -0.669 1.00 95.81 78 ALA A N 1
ATOM 613 C CA . ALA A 1 78 ? -1.369 8.879 0.533 1.00 95.81 78 ALA A CA 1
ATOM 614 C C . ALA A 1 78 ? 0.046 8.687 1.115 1.00 95.81 78 ALA A C 1
ATOM 616 O O . ALA A 1 78 ? 0.986 8.428 0.353 1.00 95.81 78 ALA A O 1
ATOM 617 N N . PRO A 1 79 ? 0.222 8.773 2.447 1.00 96.25 79 PRO A N 1
ATOM 618 C CA . PRO A 1 79 ? 1.479 8.432 3.099 1.00 96.25 79 PRO A CA 1
ATOM 619 C C . PRO A 1 79 ? 1.828 6.952 2.892 1.00 96.25 79 PRO A C 1
ATOM 621 O O . PRO A 1 79 ? 0.966 6.072 2.969 1.00 96.25 79 PRO A O 1
ATOM 624 N N . ILE A 1 80 ? 3.116 6.687 2.655 1.00 96.94 80 ILE A N 1
ATOM 625 C CA . ILE A 1 80 ? 3.661 5.332 2.533 1.00 96.94 80 ILE A CA 1
ATOM 626 C C . ILE A 1 80 ? 4.447 5.014 3.802 1.00 96.94 80 ILE A C 1
ATOM 628 O O . ILE A 1 80 ? 5.487 5.619 4.059 1.00 96.94 80 ILE A O 1
ATOM 632 N N . TYR A 1 81 ? 3.942 4.064 4.575 1.00 97.12 81 TYR A N 1
ATOM 633 C CA . TYR A 1 81 ? 4.544 3.530 5.783 1.00 97.12 81 TYR A CA 1
ATOM 634 C C . TYR A 1 81 ? 5.491 2.387 5.422 1.00 97.12 81 TYR A C 1
ATOM 636 O O . TYR A 1 81 ? 5.123 1.497 4.658 1.00 97.12 81 TYR A O 1
ATOM 644 N N . VAL A 1 82 ? 6.706 2.400 5.962 1.00 96.31 82 VAL A N 1
ATOM 645 C CA . VAL A 1 82 ? 7.733 1.373 5.728 1.00 96.31 82 VAL A CA 1
ATOM 646 C C . VAL A 1 82 ? 8.391 0.969 7.051 1.00 96.31 82 VAL A C 1
ATOM 648 O O . VAL A 1 82 ? 8.468 1.809 7.947 1.00 96.31 82 VAL A O 1
ATOM 651 N N . PRO A 1 83 ? 8.909 -0.262 7.203 1.00 96.00 83 PRO A N 1
ATOM 652 C CA . PRO A 1 83 ? 9.537 -0.674 8.454 1.00 96.00 83 PRO A CA 1
ATOM 653 C C . PRO A 1 83 ? 10.767 0.187 8.756 1.00 96.00 83 PRO A C 1
ATOM 655 O O . PRO A 1 83 ? 11.505 0.552 7.838 1.00 96.00 83 PRO A O 1
ATOM 658 N N . ALA A 1 84 ? 11.045 0.467 10.030 1.00 95.81 84 ALA A N 1
ATOM 659 C CA . ALA A 1 84 ? 12.214 1.243 10.457 1.00 95.81 84 ALA A CA 1
ATOM 660 C C . ALA A 1 84 ? 13.552 0.683 9.924 1.00 95.81 84 ALA A C 1
ATOM 662 O O . ALA A 1 84 ? 14.501 1.433 9.701 1.00 95.81 84 ALA A O 1
ATOM 663 N N . GLN A 1 85 ? 13.613 -0.626 9.667 1.00 94.06 85 GLN A N 1
ATOM 664 C CA . GLN A 1 85 ? 14.778 -1.343 9.142 1.00 94.06 85 GLN A CA 1
ATOM 665 C C . GLN A 1 85 ? 14.905 -1.271 7.606 1.00 94.06 85 GLN A C 1
ATOM 667 O O . GLN A 1 85 ? 15.842 -1.830 7.035 1.00 94.06 85 GLN A O 1
ATOM 672 N N . ALA A 1 86 ? 13.971 -0.618 6.910 1.00 94.00 86 ALA A N 1
ATOM 673 C CA . ALA A 1 86 ? 13.962 -0.528 5.456 1.00 94.00 86 ALA A CA 1
ATOM 674 C C . ALA A 1 86 ? 15.206 0.184 4.894 1.00 94.00 86 ALA A C 1
ATOM 676 O O . ALA A 1 86 ? 15.629 1.241 5.371 1.00 94.00 86 ALA A O 1
ATOM 677 N N . SER A 1 87 ? 15.757 -0.357 3.803 1.00 94.00 87 SER A N 1
ATOM 678 C CA . SER A 1 87 ? 16.879 0.262 3.094 1.00 94.00 87 SER A CA 1
ATOM 679 C C . SER A 1 87 ? 16.446 1.563 2.414 1.00 94.00 87 SER A C 1
ATOM 681 O O . SER A 1 87 ? 15.736 1.552 1.405 1.00 94.00 87 SER A O 1
ATOM 683 N N . ARG A 1 88 ? 16.931 2.704 2.923 1.00 92.00 88 ARG A N 1
ATOM 684 C CA . ARG A 1 88 ? 16.677 4.034 2.334 1.00 92.00 88 ARG A CA 1
ATOM 685 C C . ARG A 1 88 ? 17.101 4.113 0.870 1.00 92.00 88 ARG A C 1
ATOM 687 O O . ARG A 1 88 ? 16.398 4.702 0.056 1.00 92.00 88 ARG A O 1
ATOM 694 N N . THR A 1 89 ? 18.225 3.492 0.522 1.00 92.81 89 THR A N 1
ATOM 695 C CA . THR A 1 89 ? 18.718 3.448 -0.859 1.00 92.81 89 THR A CA 1
ATOM 696 C C . THR A 1 89 ? 17.737 2.727 -1.781 1.00 92.81 89 THR A C 1
ATOM 698 O O . THR A 1 89 ? 17.488 3.205 -2.887 1.00 92.81 89 THR A O 1
ATOM 701 N N . ASN A 1 90 ? 17.147 1.615 -1.330 1.00 92.00 90 ASN A N 1
ATOM 702 C CA . ASN A 1 90 ? 16.171 0.866 -2.124 1.00 92.00 90 ASN A CA 1
ATOM 703 C C . ASN A 1 90 ? 14.871 1.661 -2.296 1.00 92.00 90 ASN A C 1
ATOM 705 O O . ASN A 1 90 ? 14.355 1.746 -3.407 1.00 92.00 90 ASN A O 1
ATOM 709 N N . LEU A 1 91 ? 14.407 2.340 -1.242 1.00 93.38 91 LEU A N 1
ATOM 710 C CA . LEU A 1 91 ? 13.225 3.207 -1.301 1.00 93.38 91 LEU A CA 1
ATOM 711 C C . LEU A 1 91 ? 13.399 4.370 -2.289 1.00 93.38 91 LEU A C 1
ATO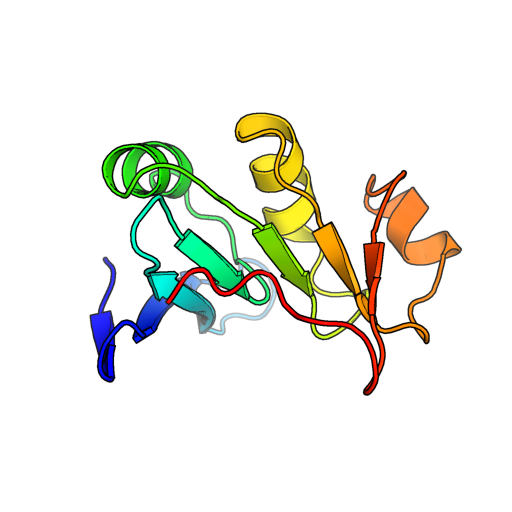M 713 O O . LEU A 1 91 ? 12.521 4.604 -3.118 1.00 93.38 91 LEU A O 1
ATOM 717 N N . ILE A 1 92 ? 14.554 5.045 -2.271 1.00 92.38 92 ILE A N 1
ATOM 718 C CA . ILE A 1 92 ? 14.865 6.132 -3.215 1.00 92.38 92 ILE A CA 1
ATOM 719 C C . ILE A 1 92 ? 14.904 5.608 -4.654 1.00 92.38 92 ILE A C 1
ATOM 721 O O . ILE A 1 92 ? 14.309 6.213 -5.545 1.00 92.38 92 ILE A O 1
ATOM 725 N N . ARG A 1 93 ? 15.561 4.464 -4.895 1.00 92.12 93 ARG A N 1
ATOM 726 C CA . ARG A 1 93 ? 15.588 3.822 -6.225 1.00 92.12 93 ARG A CA 1
ATOM 727 C C . ARG A 1 93 ? 14.187 3.460 -6.711 1.00 92.12 93 ARG A C 1
ATOM 729 O O . ARG A 1 93 ? 13.895 3.604 -7.893 1.00 92.12 93 ARG A O 1
ATOM 736 N N . ALA A 1 94 ? 13.318 3.049 -5.793 1.00 90.25 94 ALA A N 1
ATOM 737 C CA . ALA A 1 94 ? 11.916 2.776 -6.060 1.00 90.25 94 ALA A CA 1
ATOM 738 C C . ALA A 1 94 ? 11.041 4.039 -6.151 1.00 90.25 94 ALA A C 1
ATOM 740 O O . ALA A 1 94 ? 9.835 3.917 -6.344 1.00 90.25 94 ALA A O 1
ATOM 741 N N . GLY A 1 95 ? 11.607 5.245 -6.021 1.00 92.94 95 GLY A N 1
ATOM 742 C CA . GLY A 1 95 ? 10.904 6.526 -6.134 1.00 92.94 95 GLY A CA 1
ATOM 743 C C . GLY A 1 95 ? 10.043 6.907 -4.924 1.00 92.94 95 GLY A C 1
ATOM 744 O O . GLY A 1 95 ? 9.152 7.747 -5.058 1.00 92.94 95 GLY A O 1
ATOM 745 N N . ILE A 1 96 ? 10.289 6.303 -3.760 1.00 93.38 96 ILE A N 1
ATOM 746 C CA . ILE A 1 96 ? 9.635 6.617 -2.484 1.00 93.38 96 ILE A CA 1
ATOM 747 C C . ILE A 1 96 ? 10.579 7.510 -1.672 1.00 93.38 96 ILE A C 1
ATOM 749 O O . ILE A 1 96 ? 11.476 7.032 -0.981 1.00 93.38 96 ILE A O 1
ATOM 753 N N . ASN A 1 97 ? 10.385 8.827 -1.777 1.00 89.81 97 ASN A N 1
ATOM 754 C CA . ASN A 1 97 ? 11.327 9.810 -1.224 1.00 89.81 97 ASN A CA 1
ATOM 755 C C . ASN A 1 97 ? 10.984 10.281 0.197 1.00 89.81 97 ASN A C 1
ATOM 757 O O . ASN A 1 97 ? 11.887 10.644 0.942 1.00 89.81 97 ASN A O 1
ATOM 761 N N . ASN A 1 98 ? 9.703 10.258 0.579 1.00 91.69 98 ASN A N 1
ATOM 762 C CA . ASN A 1 98 ? 9.224 10.739 1.881 1.00 91.69 98 ASN A CA 1
ATOM 763 C C . ASN A 1 98 ? 8.369 9.674 2.595 1.00 91.69 98 ASN A C 1
ATOM 765 O O . ASN A 1 98 ? 7.176 9.901 2.809 1.00 91.69 98 ASN A O 1
ATOM 769 N N . PRO A 1 99 ? 8.920 8.485 2.895 1.00 95.12 99 PRO A N 1
ATOM 770 C CA . PRO A 1 99 ? 8.181 7.472 3.632 1.00 95.12 99 PRO A CA 1
ATOM 771 C C . PRO A 1 99 ? 8.031 7.859 5.109 1.00 95.12 99 PRO A C 1
ATOM 773 O O . PRO A 1 99 ? 8.869 8.563 5.676 1.00 95.12 99 PRO A O 1
ATOM 776 N N . VAL A 1 100 ? 6.993 7.327 5.744 1.00 96.00 100 VAL A N 1
ATOM 777 C CA . VAL A 1 100 ? 6.859 7.293 7.200 1.00 96.00 100 VAL A CA 1
ATOM 778 C C . VAL A 1 100 ? 7.478 5.984 7.679 1.00 96.00 100 VAL A C 1
ATOM 780 O O . VAL A 1 100 ? 7.042 4.910 7.279 1.00 96.00 100 VAL A O 1
ATOM 783 N N . PHE A 1 101 ? 8.518 6.049 8.504 1.00 95.69 101 PHE A N 1
ATOM 784 C CA . PHE A 1 101 ? 9.086 4.839 9.099 1.00 95.69 101 PHE A CA 1
ATOM 785 C C . PHE A 1 101 ? 8.231 4.417 10.293 1.00 95.69 101 PHE A C 1
ATOM 787 O O . PHE A 1 101 ? 7.910 5.265 11.122 1.00 95.69 101 PHE A O 1
ATOM 794 N N . TYR A 1 102 ? 7.865 3.137 10.364 1.00 95.88 102 TYR A N 1
ATOM 795 C CA . TYR A 1 102 ? 7.109 2.575 11.478 1.00 95.88 102 TYR A CA 1
ATOM 796 C C . TYR A 1 102 ? 7.897 1.497 12.221 1.00 95.88 102 TYR A C 1
ATOM 798 O O . TYR A 1 102 ? 8.712 0.768 11.648 1.00 95.88 102 TYR A O 1
ATOM 806 N N . ASP A 1 103 ? 7.595 1.394 13.506 1.00 95.06 103 ASP A N 1
ATOM 807 C CA . ASP A 1 103 ? 8.079 0.397 14.454 1.00 95.06 103 ASP A CA 1
ATOM 808 C C . ASP A 1 103 ? 6.924 -0.053 15.370 1.00 95.06 103 ASP A C 1
ATOM 810 O O . ASP A 1 103 ? 5.760 0.283 15.134 1.00 95.06 103 ASP A O 1
ATOM 814 N N . GLU A 1 104 ? 7.226 -0.814 16.418 1.00 93.06 104 GLU A N 1
ATOM 815 C CA . GLU A 1 104 ? 6.251 -1.304 17.395 1.00 93.06 104 GLU A CA 1
ATOM 816 C C . GLU A 1 104 ? 5.522 -0.204 18.184 1.00 93.06 104 GLU A C 1
ATOM 818 O O . GLU A 1 104 ? 4.486 -0.472 18.793 1.00 93.06 104 GLU A O 1
ATOM 823 N N . THR A 1 105 ? 6.041 1.025 18.185 1.00 93.88 105 THR A N 1
ATOM 824 C CA . THR A 1 105 ? 5.453 2.167 18.899 1.00 93.88 105 THR A CA 1
ATOM 825 C C . THR A 1 105 ? 4.618 3.066 17.991 1.00 93.88 105 THR A C 1
ATOM 827 O O . THR A 1 105 ? 3.900 3.946 18.469 1.00 93.88 105 THR A O 1
ATOM 830 N N . THR A 1 106 ? 4.694 2.852 16.678 1.00 93.00 106 THR A N 1
ATOM 831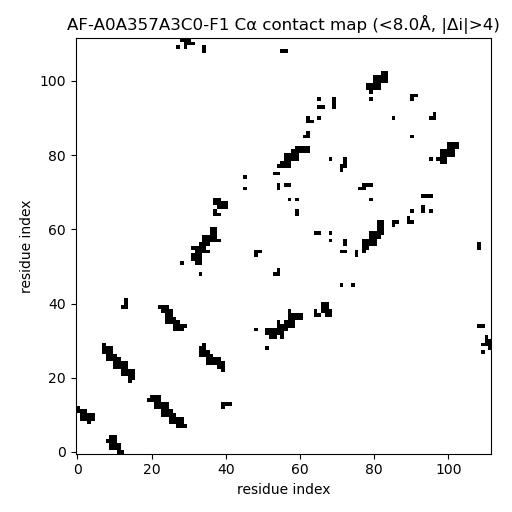 C CA . THR A 1 106 ? 4.071 3.723 15.688 1.00 93.00 106 THR A CA 1
ATOM 832 C C . THR A 1 106 ? 2.589 3.370 15.509 1.00 93.00 106 THR A C 1
ATOM 834 O O . THR A 1 106 ? 2.273 2.255 15.090 1.00 93.00 106 THR A O 1
ATOM 837 N N . PRO A 1 107 ? 1.649 4.302 15.758 1.00 89.75 107 PRO A N 1
ATOM 838 C CA . PRO A 1 107 ? 0.238 4.057 15.490 1.00 89.75 107 PRO A CA 1
ATOM 839 C C . PRO A 1 107 ? -0.008 3.964 13.979 1.00 89.75 107 PRO A C 1
ATOM 841 O O . PRO A 1 107 ? 0.330 4.877 13.220 1.00 89.75 107 PRO A O 1
ATOM 844 N N . LEU A 1 108 ? -0.616 2.859 13.541 1.00 85.00 108 LEU A N 1
ATOM 845 C CA . LEU A 1 108 ? -0.987 2.665 12.141 1.00 85.00 108 LEU A CA 1
ATOM 846 C C . LEU A 1 108 ? -2.319 3.370 11.825 1.00 85.00 108 LEU A C 1
ATOM 848 O O . LEU A 1 108 ? -3.233 3.360 12.654 1.00 85.00 108 LEU A O 1
ATOM 852 N N . PRO A 1 109 ? -2.463 3.961 10.627 1.00 86.38 109 PRO A N 1
ATOM 853 C CA . PRO A 1 109 ? -3.592 4.823 10.267 1.00 86.38 109 PRO A CA 1
ATOM 854 C C . PRO A 1 109 ? -4.830 4.013 9.849 1.00 86.38 109 PRO A C 1
ATOM 856 O O . PRO A 1 109 ? -5.267 4.094 8.707 1.00 86.38 109 PRO A O 1
ATOM 859 N N . LEU A 1 110 ? -5.365 3.182 10.745 1.00 80.00 110 LEU A N 1
ATOM 860 C CA . LEU A 1 110 ? -6.380 2.184 10.387 1.00 80.00 110 LEU A CA 1
ATOM 861 C C . LEU A 1 110 ? -7.812 2.732 10.244 1.00 80.00 110 LEU A C 1
ATOM 863 O O . LEU A 1 110 ? -8.594 2.088 9.557 1.00 80.00 110 LEU A O 1
ATOM 867 N N . ASP A 1 111 ? -8.136 3.903 10.812 1.00 74.00 111 ASP A N 1
ATOM 868 C CA . ASP A 1 111 ? -9.457 4.574 10.704 1.00 74.00 111 ASP A CA 1
ATOM 869 C C . ASP A 1 111 ? -10.671 3.611 10.770 1.00 74.00 111 ASP A C 1
ATOM 871 O O . ASP A 1 111 ? -11.584 3.671 9.940 1.00 74.00 111 ASP A O 1
ATOM 875 N N . LEU A 1 112 ? -10.632 2.674 11.730 1.00 72.94 112 LEU A N 1
ATOM 876 C CA . LEU A 1 112 ? -11.653 1.643 11.969 1.00 72.94 112 LEU A CA 1
ATOM 877 C C . LEU A 1 112 ? -12.709 2.122 12.966 1.00 72.94 112 LEU A C 1
ATOM 879 O O . LEU A 1 112 ? -12.309 2.621 14.042 1.00 72.94 112 LEU A O 1
#

Secondary structure (DSSP, 8-state):
--EEEETTEEEEEEE-TTTS-EEEEEEEE-SSSEEEESPPP-TTHHHHHHHTT-EEEEE-SSTT--HHHHHHHHHHT--EEEETT--HHHHHHTT--SPEEE-TTSPP----

Solvent-accessible surface area (backbone atoms only — not comparable to full-atom values): 6277 Å² total; per-residue (Å²): 115,79,44,81,78,50,92,54,28,34,31,35,74,34,77,41,94,83,79,80,44,75,42,66,22,44,34,39,54,27,84,70,15,25,32,34,35,40,36,64,64,55,94,63,47,66,67,53,38,51,75,54,55,27,49,62,29,34,39,28,88,49,59,80,46,41,78,26,42,40,58,50,26,64,76,55,71,20,54,39,35,34,42,67,84,44,53,63,69,52,28,46,76,56,65,46,82,78,63,43,70,36,58,99,84,52,85,73,82,61,61,116

=== Feature glossary ===
Key to the feature types in this record:

Secondary structure (8-state, DSSP). Secondary structure is the local, repeating backbone conformation. DSSP classifies it into eight states by reading the hydrogen-bond network: three helix types (H, G, I), two β types (E, B), two non-regular types (T, S), and unstructured coil (-).

Backbone torsions (φ/ψ). Backbone dihedral angles. Every residue except chain termini has a φ (preceding-C → N → Cα → C) and a ψ (N → Cα → C → next-N). They are reported in degrees following the IUPAC sign convention. Secondary structure is essentially a statement about which (φ, ψ) basin each residue occupies.

Predicted aligned error. Predicted Aligned Error (PAE) is an AlphaFold confidence matrix: entry (i, j) is the expected error in the position of residue j, in ångströms, when the prediction is superimposed on the true structure at residue i. Low PAE within a block of residues means that block is internally rigid and well-predicted; high PAE between t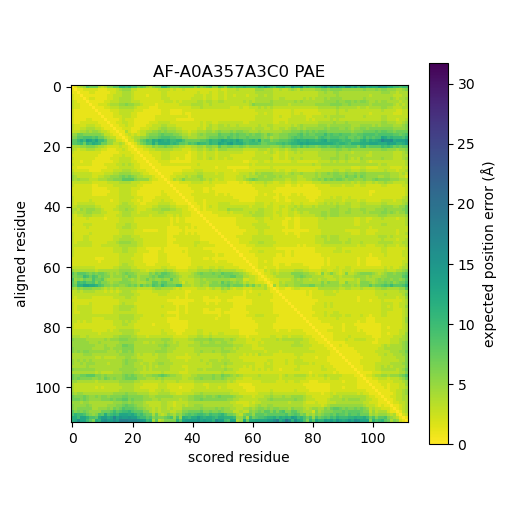wo blocks means their relative placement is uncertain even if each block individually is confident.

B-factor. B-factor (Debye–Waller factor) reflects atomic displacement in the crystal lattice. It is an experimental observable (units Å²), not a prediction; low values mean the atom is pinned down, high values mean it moves or is heterogeneous across the crystal.

Secondary structure (3-state, P-SEA). Three-state secondary structure (P-SEA) collapses the eight DSSP classes into helix (a), strand (b), and coil (c). P-SEA assigns these from Cα geometry alone — distances and angles — without requiring backbone oxygens, so it works on any Cα trace.

Sequence. Primary structure: the covalent order of the twenty standard amino acids along the backbone. Two proteins with the same sequence will (almost always) fold to the same structure; two with 30% identity often share a fold but not the details.

pLDDT. pLDDT is the predicted lDDT-Cα score: AlphaFold's confidence that the local environment of each residue (all inter-atomic distances within 15 Å) is correctly placed. It is a per-residue number between 0 and 100, with higher meaning more reliable.

InterPro / GO / CATH / organism. Functional annotations link the protein to curated databases. InterPro entries identify conserved domains and families by matching the sequence against member-database signatures (Pfam, PROSITE, CDD, …). Gene Ontology (GO) terms describe molecular function, biological process, and cellular component in a controlled vocabulary. CATH places the structure in a hierarchical fold classification (Class/Architecture/Topology/Homologous-superfamily). The organism is the source species.

Contact-map, Ramachandran, and PAE plots. Three diagnostic plots accompany the record. The Cα contact map visualizes the tertiary structure as a 2D adjacency matrix (8 Å cutoff, sequence-local contacts suppressed). The Ramachandran plot shows the distribution of backbone (φ, ψ) torsions, with points in the α and β basins reflecting secondary structure content. The PAE plot shows AlphaFold's inter-residue confidence as a color matrix.

mmCIF coordinates. The 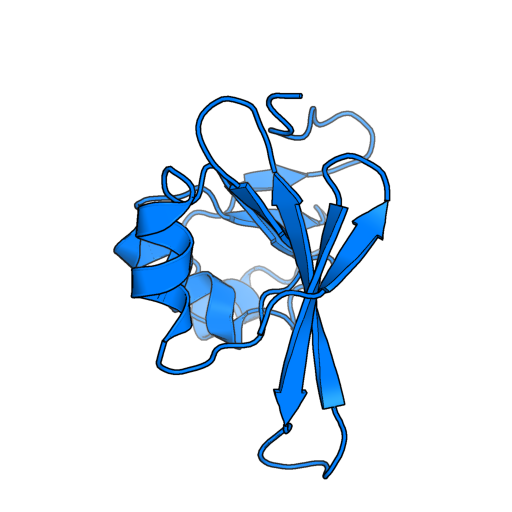mmCIF table is the protein's shape written out atom by atom. For each backbone N, Cα, C, and carbonyl O, it records an (x, y, z) coordinate triple in Å plus the residue type, chain letter, and residue number.

Radius of gyration, Cα contacts, bounding box. Three whole-structure scalars: the radius of gyration (RMS distance of Cα from centroid, in Å), the count of Cα–Cα contacts (pairs closer than 8 Å and separated by more than four residues in sequence — i.e. tertiary, not local, contacts), and the bounding-box dimensions. Together they distinguish compact globular folds from extended fibres or disordered chains.

Foldseek 3Di. The Foldseek 3Di string encodes local tertiary geometry as a 20-letter alphabet — one character per residue — derived from the relative positions of nearby Cα atoms. Unlike the amino-acid sequence, 3Di is a direct function of the 3D structure, so two proteins with the same fold have similar 3Di strings even at low sequence identity.

Rendered structure images. Six rendered views show the 3D structure from the faces of a cube — i.e. along ±x, ±y, ±z. Rendering representation is drawn randomly per protein from cartoon (secondary-structure ribbons), sticks (backbone bonds), or molecular surface; coloring is either N→C rainbow (blue at the N-terminus through red at the C-terminus) or one color per chain.

Nearest PDB structures. The Foldseek neighbor list gives the closest experimentally determined structures in the PDB, ranked by structural alignment. TM-score near 1 means near-identical fold; near 0.3 means only rough topology match. This is how one finds what a novel AlphaFold prediction most resembles in the solved-structure universe.

Solvent-accessible surface area. SASA measures how much of the protein is reachable by solvent. It is computed by rolling a water-sized probe over the atomic surface and summing the exposed area (Å²). Per-residue SASA distinguishes core (buried, low SASA) from surface (exposed, high SASA) residues; total SASA is a whole-molecule size measure.